Protein AF-A0A7C4NV67-F1 (afdb_monomer_lite)

Organism: Staphylothermus marinus (NCBI:txid2280)

Structure (mmCIF, N/CA/C/O backbone):
data_AF-A0A7C4NV67-F1
#
_entry.id   AF-A0A7C4NV67-F1
#
loop_
_atom_site.group_PDB
_atom_site.id
_atom_site.type_symbol
_atom_site.label_atom_id
_atom_site.label_alt_id
_atom_site.label_comp_id
_atom_site.label_asym_id
_atom_site.label_entity_id
_atom_site.label_seq_id
_atom_site.pdbx_PDB_ins_code
_atom_site.Cartn_x
_atom_site.Cartn_y
_atom_site.Cartn_z
_atom_site.occupancy
_atom_site.B_iso_or_equiv
_atom_site.auth_seq_id
_atom_site.auth_comp_id
_atom_site.auth_asym_id
_atom_site.auth_atom_id
_atom_site.pdbx_PDB_model_num
ATOM 1 N N . VAL A 1 1 ? -11.368 6.774 0.262 1.00 93.19 1 VAL A N 1
ATOM 2 C CA . VAL A 1 1 ? -10.342 7.800 0.552 1.00 93.19 1 VAL A CA 1
ATOM 3 C C . VAL A 1 1 ? -9.133 7.082 1.112 1.00 93.19 1 VAL A C 1
ATOM 5 O O . VAL A 1 1 ? -9.312 6.201 1.942 1.00 93.19 1 VAL A O 1
ATOM 8 N N . ILE A 1 2 ? -7.938 7.400 0.621 1.00 96.12 2 ILE A N 1
ATOM 9 C CA . ILE A 1 2 ? -6.688 6.796 1.093 1.00 96.12 2 ILE A CA 1
ATOM 10 C C . ILE A 1 2 ? -5.909 7.896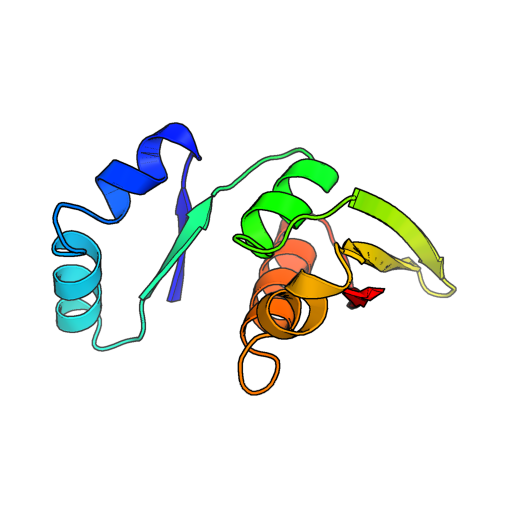 1.804 1.00 96.12 2 ILE A C 1
ATOM 12 O O . ILE A 1 2 ? -5.617 8.919 1.187 1.00 96.12 2 ILE A O 1
ATOM 16 N N . TYR A 1 3 ? -5.606 7.688 3.079 1.00 96.88 3 TYR A N 1
ATOM 17 C CA . TYR A 1 3 ? -4.706 8.541 3.840 1.00 96.88 3 TYR A CA 1
ATOM 18 C C . TYR A 1 3 ? -3.316 7.926 3.821 1.00 96.88 3 TYR A C 1
ATOM 20 O O . TYR A 1 3 ? -3.131 6.760 4.174 1.00 96.88 3 TYR A O 1
ATOM 28 N N . LEU A 1 4 ? -2.357 8.736 3.391 1.00 97.62 4 LEU A N 1
ATOM 29 C CA . LEU A 1 4 ? -0.940 8.427 3.440 1.00 97.62 4 LEU A CA 1
ATOM 30 C C . LEU A 1 4 ? -0.375 9.026 4.723 1.00 97.62 4 LEU A C 1
ATOM 32 O O . LEU A 1 4 ? -0.579 10.211 4.985 1.00 97.62 4 LEU A O 1
ATOM 36 N N . VAL A 1 5 ? 0.274 8.201 5.537 1.00 97.62 5 VAL A N 1
ATOM 37 C CA . VAL A 1 5 ? 0.814 8.602 6.843 1.00 97.62 5 VAL A CA 1
ATOM 38 C C . VAL A 1 5 ? 2.247 8.117 6.997 1.00 97.62 5 VAL A C 1
ATOM 40 O O . VAL A 1 5 ? 2.659 7.169 6.328 1.00 97.62 5 VAL A O 1
ATOM 43 N N . ASP A 1 6 ? 2.999 8.737 7.902 1.00 97.38 6 ASP A N 1
ATOM 44 C CA . ASP A 1 6 ? 4.300 8.209 8.306 1.00 97.38 6 ASP A CA 1
ATOM 45 C C . ASP A 1 6 ? 4.129 6.760 8.819 1.00 97.38 6 ASP A C 1
ATOM 47 O O . ASP A 1 6 ? 3.217 6.510 9.620 1.00 97.38 6 ASP A O 1
ATOM 51 N N . PRO A 1 7 ? 4.954 5.789 8.377 1.00 96.62 7 PRO A N 1
ATOM 52 C CA . PRO A 1 7 ? 4.864 4.400 8.815 1.00 96.62 7 PRO A CA 1
ATOM 53 C C . PRO A 1 7 ? 4.840 4.232 10.337 1.00 96.62 7 PRO A C 1
ATOM 55 O O . PRO A 1 7 ? 4.118 3.370 10.843 1.00 96.62 7 PRO A O 1
ATOM 58 N N . LYS A 1 8 ? 5.549 5.097 11.079 1.00 96.94 8 LYS A N 1
ATOM 59 C CA . LYS A 1 8 ? 5.570 5.074 12.553 1.00 96.94 8 LYS A CA 1
ATOM 60 C C . LYS A 1 8 ? 4.219 5.429 13.180 1.00 96.94 8 LYS A C 1
ATOM 62 O O . LYS A 1 8 ? 3.925 5.027 14.302 1.00 96.94 8 LYS A O 1
ATOM 67 N N . ASP A 1 9 ? 3.384 6.154 12.443 1.00 97.00 9 ASP A N 1
ATOM 68 C CA . ASP A 1 9 ? 2.102 6.671 12.903 1.00 97.00 9 ASP A CA 1
ATOM 69 C C . ASP A 1 9 ? 0.913 5.819 12.437 1.00 97.00 9 ASP A C 1
ATOM 71 O O . ASP A 1 9 ? -0.212 6.092 12.858 1.00 97.00 9 ASP A O 1
ATOM 75 N N . ILE A 1 10 ? 1.120 4.766 11.629 1.00 95.69 10 ILE A N 1
ATOM 76 C CA . ILE A 1 10 ? 0.034 3.902 11.119 1.00 95.69 10 ILE A CA 1
ATOM 77 C C . ILE A 1 10 ? -0.823 3.361 12.266 1.00 95.69 10 ILE A C 1
ATOM 79 O O . ILE A 1 10 ? -2.049 3.458 12.222 1.00 95.69 10 ILE A O 1
ATOM 83 N N . GLY A 1 11 ? -0.197 2.825 13.318 1.00 95.12 11 GLY A N 1
ATOM 84 C CA . GLY A 1 11 ? -0.923 2.276 14.467 1.00 95.12 11 GLY A CA 1
ATOM 85 C C . GLY A 1 11 ? -1.792 3.328 15.163 1.00 95.12 11 GLY A C 1
ATOM 86 O O . GLY A 1 11 ? -2.958 3.074 15.468 1.00 95.12 11 GLY A O 1
ATOM 87 N N . ARG A 1 12 ? -1.257 4.544 15.335 1.00 96.44 12 ARG A N 1
ATOM 88 C CA . ARG A 1 12 ? -1.990 5.681 15.909 1.00 96.44 12 ARG A CA 1
ATOM 89 C C . ARG A 1 12 ? -3.132 6.140 15.000 1.00 96.44 12 ARG A C 1
ATOM 91 O O . ARG A 1 12 ? -4.218 6.418 15.495 1.00 96.44 12 ARG A O 1
ATOM 98 N N . ALA A 1 13 ? -2.903 6.187 13.689 1.00 96.19 13 ALA A N 1
ATOM 99 C CA . ALA A 1 13 ? -3.899 6.566 12.689 1.00 96.19 13 ALA A CA 1
ATOM 100 C C . ALA A 1 13 ? -5.042 5.543 12.572 1.00 96.19 13 ALA A C 1
ATOM 102 O O . ALA A 1 13 ? -6.167 5.913 12.240 1.00 96.19 13 ALA A O 1
ATOM 103 N N . ILE A 1 14 ? -4.773 4.266 12.862 1.00 96.56 14 ILE A N 1
ATOM 104 C CA . ILE A 1 14 ? -5.806 3.227 12.916 1.00 96.56 14 ILE A CA 1
ATOM 105 C C . ILE A 1 14 ? -6.595 3.307 14.233 1.00 96.56 14 ILE A C 1
ATOM 107 O O . ILE A 1 14 ? -7.828 3.227 14.234 1.00 96.56 14 ILE A O 1
ATOM 111 N N . GLY A 1 15 ? -5.887 3.494 15.348 1.00 95.75 15 GLY A N 1
ATOM 112 C CA . GLY A 1 15 ? -6.447 3.511 16.696 1.00 95.75 15 GLY A CA 1
ATOM 113 C C . GLY A 1 15 ? -6.805 2.114 17.232 1.00 95.75 15 GLY A C 1
ATOM 114 O O . GLY A 1 15 ? -6.851 1.133 16.480 1.00 95.75 15 GLY A O 1
ATOM 115 N N . PRO A 1 16 ? -7.076 1.984 18.545 1.00 96.56 16 PRO A N 1
ATOM 116 C CA . PRO A 1 16 ? -7.419 0.704 19.161 1.00 96.56 16 PRO A CA 1
ATOM 117 C C . PRO A 1 16 ? -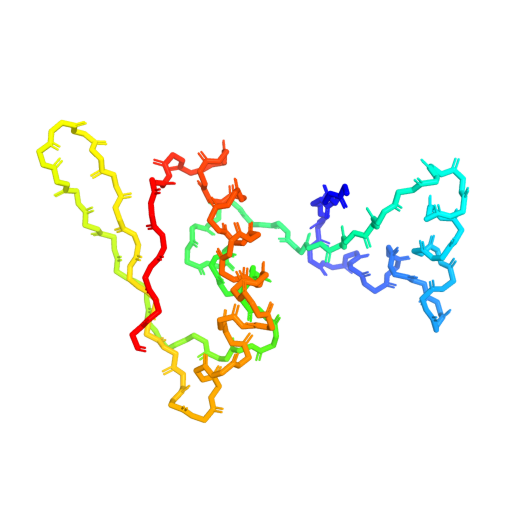8.633 0.064 18.482 1.00 96.56 16 PRO A C 1
ATOM 119 O O . PRO A 1 16 ? -9.694 0.680 18.390 1.00 96.56 16 PRO A O 1
ATOM 122 N N . ARG A 1 17 ? -8.481 -1.179 18.004 1.00 94.62 17 ARG A N 1
ATOM 123 C CA . ARG A 1 17 ? -9.528 -1.909 17.258 1.00 94.62 17 ARG A CA 1
ATOM 124 C C . ARG A 1 17 ? -10.080 -1.134 16.042 1.00 94.62 17 ARG A C 1
ATOM 126 O O . ARG A 1 17 ? -11.216 -1.357 15.641 1.00 94.62 17 ARG A O 1
ATOM 133 N N . GLY A 1 18 ? -9.294 -0.226 15.454 1.00 95.25 18 GLY A N 1
ATOM 134 C CA . GLY A 1 18 ? -9.706 0.558 14.285 1.00 95.25 18 GLY A CA 1
ATOM 135 C C . GLY A 1 18 ? -10.669 1.710 14.586 1.00 95.25 18 GLY A C 1
ATOM 136 O O . GLY A 1 18 ? -11.353 2.176 13.672 1.00 95.25 18 GLY A O 1
ATOM 137 N N . SER A 1 19 ? -10.759 2.160 15.844 1.00 97.12 19 SER A N 1
ATOM 138 C CA . SER A 1 19 ? -11.720 3.184 16.277 1.00 97.12 19 SER A CA 1
ATOM 139 C C . SER A 1 19 ? -11.626 4.486 15.476 1.00 97.12 19 SER A C 1
ATOM 141 O O . SER A 1 19 ? -12.655 5.024 15.069 1.00 97.12 19 SER A O 1
ATOM 143 N N . VAL A 1 20 ? -10.410 4.957 15.185 1.00 96.62 20 VAL A N 1
ATOM 144 C CA . VAL A 1 20 ? -10.179 6.206 14.444 1.00 96.62 20 VAL A CA 1
ATOM 145 C C . VAL A 1 20 ? -10.626 6.057 12.989 1.00 96.62 20 VAL A C 1
ATOM 147 O O . VAL A 1 20 ? -11.341 6.912 12.468 1.00 96.62 20 VAL A O 1
ATOM 150 N N . VAL A 1 21 ? -10.300 4.932 12.339 1.00 95.94 21 VAL A N 1
ATOM 151 C CA . VAL A 1 21 ? -10.758 4.654 10.962 1.00 95.94 21 VAL A CA 1
ATOM 152 C C . VAL A 1 21 ? -12.281 4.576 10.896 1.00 95.94 21 VAL A C 1
ATOM 154 O O . VAL A 1 21 ? -12.878 5.090 9.952 1.00 95.94 21 VAL A O 1
ATOM 157 N N . GLN A 1 22 ? -12.924 3.954 11.890 1.00 96.50 22 GLN A N 1
ATOM 158 C CA . GLN A 1 22 ? -14.382 3.860 11.937 1.00 96.50 22 GLN A CA 1
ATOM 159 C C . GLN A 1 22 ? -15.037 5.232 12.128 1.00 96.50 22 GLN A C 1
ATOM 161 O O . GLN A 1 22 ? -16.019 5.532 11.451 1.00 96.50 22 GLN A O 1
ATOM 166 N N . GLN A 1 23 ? -14.482 6.080 12.997 1.00 96.25 23 GLN A N 1
ATOM 167 C CA . GLN A 1 23 ? -14.947 7.457 13.172 1.00 96.25 23 GLN A CA 1
ATOM 168 C C . GLN A 1 23 ? -14.829 8.259 11.871 1.00 96.25 23 GLN A C 1
ATOM 170 O O . GLN A 1 23 ? -15.804 8.881 11.454 1.00 96.25 23 GLN A O 1
ATOM 175 N N . LEU A 1 24 ? -13.682 8.187 11.184 1.00 96.06 24 LEU A N 1
ATOM 176 C CA . LEU A 1 24 ? -13.476 8.861 9.897 1.00 96.06 24 LEU A CA 1
ATOM 177 C C . LEU A 1 24 ? -14.432 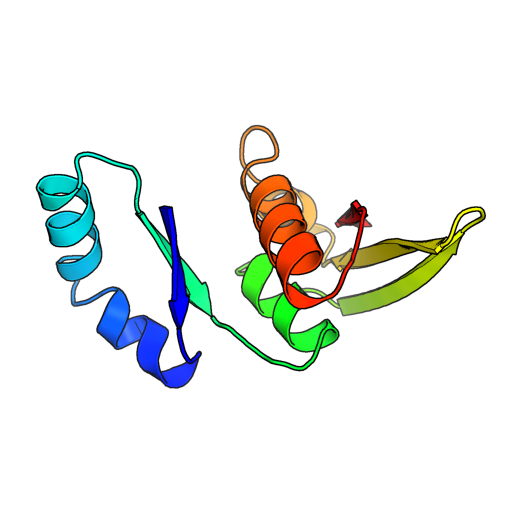8.347 8.816 1.00 96.06 24 LEU A C 1
ATOM 179 O O . LEU A 1 24 ? -14.989 9.143 8.064 1.00 96.06 24 LEU A O 1
ATOM 183 N N . ARG A 1 25 ? -14.656 7.028 8.752 1.00 96.56 25 ARG A N 1
ATOM 184 C CA . ARG A 1 25 ? -15.614 6.418 7.819 1.00 96.56 25 ARG A CA 1
ATOM 185 C C . ARG A 1 25 ? -17.023 6.972 8.030 1.00 96.56 25 ARG A C 1
ATOM 187 O O . ARG A 1 25 ? -17.668 7.344 7.053 1.00 96.56 25 ARG A O 1
ATOM 194 N N . ASN A 1 26 ? -17.471 7.059 9.284 1.00 96.81 26 ASN A N 1
ATOM 195 C CA . ASN A 1 26 ? -18.795 7.576 9.637 1.00 96.81 26 ASN A CA 1
ATOM 196 C C . ASN A 1 26 ? -18.921 9.073 9.328 1.00 96.81 26 ASN A C 1
ATOM 198 O O . ASN A 1 26 ? -19.913 9.496 8.745 1.00 96.81 26 ASN A O 1
ATOM 202 N N . LEU A 1 27 ? -17.901 9.863 9.677 1.00 96.81 27 LEU A N 1
ATOM 203 C CA . LEU A 1 27 ? -17.890 11.310 9.466 1.00 96.81 27 LEU A CA 1
ATOM 204 C C . LEU A 1 27 ? -17.903 11.679 7.976 1.00 96.81 27 LEU A C 1
ATOM 206 O O . LEU A 1 27 ? -18.589 12.611 7.569 1.00 96.81 27 LEU A O 1
ATOM 210 N N . LEU A 1 28 ? -17.134 10.953 7.162 1.00 95.88 28 LEU A N 1
ATOM 211 C CA . LEU A 1 28 ? -16.975 11.240 5.734 1.00 95.88 28 LEU A CA 1
ATOM 212 C C . LEU A 1 28 ? -18.008 10.528 4.855 1.00 95.88 28 LEU A C 1
ATOM 214 O O . LEU A 1 28 ? -18.064 10.806 3.657 1.00 95.88 28 LEU A O 1
ATOM 218 N N . ASN A 1 29 ? -18.765 9.583 5.422 1.00 96.19 29 ASN A N 1
ATOM 219 C CA . ASN A 1 29 ? -19.651 8.664 4.708 1.00 96.19 29 ASN A CA 1
ATOM 220 C C . ASN A 1 29 ? -18.971 8.010 3.485 1.00 96.19 29 ASN A C 1
ATOM 222 O O . ASN A 1 29 ? -19.520 7.943 2.384 1.00 96.19 29 ASN A O 1
ATOM 226 N N . ARG A 1 30 ? -17.707 7.604 3.655 1.00 95.38 30 ARG A N 1
ATOM 227 C CA . ARG A 1 30 ? -16.853 7.030 2.605 1.00 95.38 30 ARG A CA 1
ATOM 228 C C . ARG A 1 30 ? -15.933 5.977 3.194 1.00 95.38 30 ARG A C 1
ATOM 230 O O . ARG A 1 30 ? -15.482 6.113 4.326 1.00 95.38 30 ARG A O 1
ATOM 237 N N . ASP A 1 31 ? -15.562 4.988 2.386 1.00 92.88 31 ASP A N 1
ATOM 238 C CA . ASP A 1 31 ? -14.490 4.060 2.745 1.00 92.88 31 ASP A CA 1
ATOM 239 C C . ASP A 1 31 ? -13.186 4.815 3.022 1.00 92.88 31 ASP A C 1
ATOM 241 O O . ASP A 1 31 ? -12.768 5.668 2.233 1.00 92.88 31 ASP A O 1
ATOM 245 N N . VAL A 1 32 ? -12.534 4.473 4.131 1.00 95.12 32 VAL A N 1
ATOM 246 C CA . VAL A 1 32 ? -11.254 5.038 4.566 1.00 95.12 32 VAL A CA 1
ATOM 247 C C . VAL A 1 32 ? -10.225 3.920 4.642 1.00 95.12 32 VAL A C 1
ATOM 249 O O . VAL A 1 32 ? -10.473 2.880 5.252 1.00 95.12 32 VAL A O 1
ATOM 252 N N . GLU A 1 33 ? -9.072 4.152 4.024 1.00 94.31 33 GLU A N 1
ATOM 253 C CA . GLU A 1 33 ? -7.906 3.274 4.067 1.00 94.31 33 GLU A CA 1
ATOM 254 C C . GLU A 1 33 ? -6.691 4.079 4.536 1.00 94.31 33 GLU A C 1
ATOM 256 O O . GLU A 1 33 ? -6.499 5.213 4.095 1.00 94.31 33 GLU A O 1
ATOM 261 N N . ILE A 1 34 ? -5.880 3.499 5.421 1.00 96.44 34 ILE A N 1
ATOM 262 C CA . ILE A 1 34 ? -4.623 4.081 5.906 1.00 96.44 34 ILE A CA 1
ATOM 263 C C . ILE A 1 34 ? -3.476 3.275 5.299 1.00 96.44 34 ILE A C 1
ATOM 265 O O . ILE A 1 34 ? -3.472 2.048 5.404 1.00 96.44 34 ILE A O 1
ATOM 269 N N . VAL A 1 35 ? -2.522 3.946 4.657 1.00 97.31 35 VAL A N 1
ATOM 270 C CA . VAL A 1 35 ? -1.339 3.314 4.058 1.00 97.31 35 VAL A CA 1
ATOM 271 C C . VAL A 1 35 ? -0.099 4.104 4.467 1.00 97.31 35 VAL A C 1
ATOM 273 O O . VAL A 1 35 ? -0.118 5.334 4.484 1.00 97.31 35 VAL A O 1
ATOM 276 N N . GLY A 1 36 ? 0.979 3.397 4.805 1.00 97.81 36 GLY A N 1
ATOM 277 C CA . GLY A 1 36 ? 2.270 4.027 5.063 1.00 97.81 36 GLY A CA 1
ATOM 278 C C . GLY A 1 36 ? 2.818 4.720 3.820 1.00 97.81 36 GLY A C 1
ATOM 279 O O . GLY A 1 36 ? 2.627 4.245 2.696 1.00 97.81 36 GLY A O 1
ATOM 280 N N . PHE A 1 37 ? 3.518 5.826 4.032 1.00 98.31 37 PHE A N 1
ATOM 281 C CA . PHE A 1 37 ? 4.193 6.560 2.978 1.00 98.31 37 PHE A CA 1
ATOM 282 C C . PHE A 1 37 ? 5.706 6.551 3.158 1.00 98.31 37 PHE A C 1
ATOM 284 O O . PHE A 1 37 ? 6.219 6.782 4.247 1.00 98.31 37 PHE A O 1
ATOM 291 N N . SER A 1 38 ? 6.412 6.325 2.064 1.00 98.25 38 SER A N 1
ATOM 292 C CA . SER A 1 38 ? 7.851 6.475 1.949 1.00 98.25 38 SER A CA 1
ATOM 293 C C . SER A 1 38 ? 8.152 7.201 0.649 1.00 98.25 38 SER A C 1
ATOM 295 O O . SER A 1 38 ? 7.459 7.004 -0.345 1.00 98.25 38 SER A O 1
ATOM 297 N N . GLU A 1 39 ? 9.201 8.018 0.642 1.00 97.88 39 GLU A N 1
ATOM 298 C CA . GLU A 1 39 ? 9.727 8.639 -0.578 1.00 97.88 39 GLU A CA 1
ATOM 299 C C . GLU A 1 39 ? 10.601 7.669 -1.387 1.00 97.88 39 GLU A C 1
ATOM 301 O O . GLU A 1 39 ? 10.914 7.920 -2.550 1.00 97.88 39 GLU A O 1
ATOM 306 N N . ASN A 1 40 ? 10.980 6.529 -0.800 1.00 98.06 40 ASN A N 1
ATOM 307 C CA . ASN A 1 40 ? 11.661 5.460 -1.513 1.00 98.06 40 ASN A CA 1
ATOM 308 C C . ASN A 1 40 ? 10.630 4.586 -2.246 1.00 98.06 40 ASN A C 1
ATOM 310 O O . ASN A 1 40 ? 9.719 4.035 -1.631 1.00 98.06 40 ASN A O 1
ATOM 314 N N . LEU A 1 41 ? 10.791 4.430 -3.564 1.00 97.81 41 LEU A N 1
ATOM 315 C CA . LEU A 1 41 ? 9.857 3.673 -4.404 1.00 97.81 41 LEU A CA 1
ATOM 316 C C . LEU A 1 41 ? 9.726 2.206 -3.980 1.00 97.81 41 LEU A C 1
ATOM 318 O O . LEU A 1 41 ? 8.615 1.686 -3.924 1.00 97.81 41 LEU A O 1
ATOM 322 N N . GLU A 1 42 ? 10.843 1.530 -3.714 1.00 97.94 42 GLU A N 1
ATOM 323 C CA . GLU A 1 42 ? 10.833 0.120 -3.321 1.00 97.94 42 GLU A CA 1
ATOM 324 C C . GLU A 1 42 ? 10.087 -0.064 -1.995 1.00 97.94 42 GLU A C 1
ATOM 326 O O . GLU A 1 42 ? 9.225 -0.938 -1.871 1.00 97.94 42 GLU A O 1
ATOM 331 N N . GLU A 1 43 ? 10.357 0.816 -1.034 1.00 98.12 43 GLU A N 1
ATOM 332 C CA . GLU A 1 43 ? 9.679 0.815 0.256 1.00 98.12 43 GLU A CA 1
ATOM 333 C C . GLU A 1 43 ? 8.190 1.143 0.111 1.00 98.12 43 GLU A C 1
ATOM 335 O O . GLU A 1 43 ? 7.341 0.473 0.698 1.00 98.12 43 GLU A O 1
ATOM 340 N N . GLN A 1 44 ? 7.832 2.106 -0.743 1.00 98.44 44 GLN A N 1
ATOM 341 C CA . GLN A 1 44 ? 6.429 2.410 -0.999 1.00 98.44 44 GLN A CA 1
ATOM 342 C C . GLN A 1 44 ? 5.691 1.225 -1.631 1.00 98.44 44 GLN A C 1
ATOM 344 O O . GLN A 1 44 ? 4.522 0.992 -1.310 1.00 98.44 44 GLN A O 1
ATOM 349 N N . VAL A 1 45 ? 6.335 0.465 -2.521 1.00 98.38 45 VAL A N 1
ATOM 350 C CA . VAL A 1 45 ? 5.749 -0.756 -3.095 1.00 98.38 45 VAL A CA 1
ATOM 351 C C . VAL A 1 45 ? 5.476 -1.779 -1.989 1.00 98.38 45 VAL A C 1
ATOM 353 O O . VAL A 1 45 ? 4.362 -2.306 -1.930 1.00 98.38 45 VAL A O 1
ATOM 356 N N . LYS A 1 46 ? 6.433 -2.000 -1.076 1.00 98.19 46 LYS A N 1
ATOM 357 C CA . LYS A 1 46 ? 6.266 -2.880 0.097 1.00 98.19 46 LYS A CA 1
ATOM 358 C C . LYS A 1 46 ? 5.097 -2.428 0.977 1.00 98.19 46 LYS A C 1
ATOM 360 O O . LYS A 1 46 ? 4.189 -3.215 1.240 1.00 98.19 46 LYS A O 1
ATOM 365 N N . LEU A 1 47 ? 5.054 -1.148 1.349 1.00 98.00 47 LEU A N 1
ATOM 366 C CA . LEU A 1 47 ? 3.981 -0.568 2.168 1.00 98.00 47 LEU A CA 1
ATOM 367 C C . LEU A 1 47 ? 2.603 -0.673 1.496 1.00 98.00 47 LEU A C 1
ATOM 369 O O . LEU A 1 47 ? 1.600 -0.938 2.157 1.00 98.00 47 LEU A O 1
ATOM 373 N N . SER A 1 48 ? 2.537 -0.497 0.175 1.00 97.94 48 SER A N 1
ATOM 374 C CA . SER A 1 48 ? 1.269 -0.507 -0.568 1.00 97.94 48 SER A CA 1
ATOM 375 C C . SER A 1 48 ? 0.681 -1.912 -0.747 1.00 97.94 48 SER A C 1
ATOM 377 O O . SER A 1 48 ? -0.546 -2.049 -0.852 1.00 97.94 48 SER A O 1
ATOM 379 N N . LEU A 1 49 ? 1.546 -2.934 -0.787 1.00 97.94 49 LEU A N 1
ATOM 380 C CA . LEU A 1 49 ? 1.189 -4.348 -0.950 1.00 97.94 49 LEU A CA 1
ATOM 381 C C . LEU A 1 49 ? 1.095 -5.119 0.373 1.00 97.94 49 LEU A C 1
ATOM 383 O O . LEU A 1 49 ? 0.696 -6.283 0.359 1.00 97.94 49 LEU A O 1
ATOM 387 N N . ALA A 1 50 ? 1.400 -4.485 1.508 1.00 95.56 50 ALA A N 1
ATOM 388 C CA . ALA A 1 50 ? 1.276 -5.100 2.823 1.00 95.56 50 ALA A CA 1
ATOM 389 C C . ALA A 1 50 ? -0.120 -5.741 3.022 1.00 95.56 50 ALA A C 1
ATOM 391 O O . ALA A 1 50 ? -1.137 -5.125 2.673 1.00 95.56 50 ALA A O 1
ATOM 392 N N . PRO A 1 51 ? -0.200 -6.968 3.576 1.00 95.94 51 PRO A N 1
ATOM 393 C CA . PRO A 1 51 ? 0.877 -7.729 4.221 1.00 95.94 51 PRO A CA 1
ATOM 394 C C . PRO A 1 51 ? 1.685 -8.652 3.286 1.00 95.94 51 PRO A C 1
ATOM 396 O O . PRO A 1 51 ? 2.451 -9.476 3.779 1.00 95.94 51 PRO A O 1
ATOM 399 N N . ALA A 1 52 ? 1.533 -8.554 1.962 1.00 98.12 52 ALA A N 1
ATOM 400 C CA . ALA A 1 52 ? 2.286 -9.398 1.038 1.00 98.12 52 ALA A CA 1
ATOM 401 C C . ALA A 1 52 ? 3.792 -9.110 1.108 1.00 98.12 52 ALA A C 1
ATOM 403 O O . ALA A 1 52 ? 4.222 -7.958 1.006 1.00 98.12 52 ALA A O 1
ATOM 404 N N . ARG A 1 53 ? 4.606 -10.161 1.230 1.00 97.88 53 ARG A N 1
ATOM 405 C CA . ARG A 1 53 ? 6.067 -10.049 1.239 1.00 97.88 53 ARG A CA 1
ATOM 406 C C . ARG A 1 53 ? 6.574 -9.834 -0.180 1.00 97.88 53 ARG A C 1
ATOM 408 O O . ARG A 1 53 ? 6.533 -10.740 -1.011 1.00 97.88 53 ARG A O 1
ATOM 415 N N . VAL A 1 54 ? 7.071 -8.632 -0.452 1.00 98.25 54 VAL A N 1
ATOM 416 C CA . VAL A 1 54 ? 7.736 -8.288 -1.715 1.00 98.25 54 VAL A CA 1
ATOM 417 C C . VAL A 1 54 ? 9.216 -8.653 -1.606 1.00 98.25 54 VAL A C 1
ATOM 419 O O . VAL A 1 54 ? 9.912 -8.161 -0.720 1.00 98.25 54 VAL A O 1
ATOM 422 N N . LYS A 1 55 ? 9.686 -9.521 -2.501 1.00 97.50 55 LYS A N 1
ATOM 423 C CA . LYS A 1 55 ? 11.077 -9.988 -2.581 1.00 97.50 55 LYS A CA 1
ATOM 424 C C . LYS A 1 55 ? 11.944 -9.075 -3.438 1.00 97.50 55 LYS A C 1
ATOM 426 O O . LYS A 1 55 ? 13.112 -8.885 -3.130 1.00 97.50 55 LYS A O 1
ATOM 431 N N . GLU A 1 56 ? 11.380 -8.531 -4.512 1.00 97.81 56 GLU A N 1
ATOM 432 C CA . GLU A 1 56 ? 12.121 -7.716 -5.472 1.00 97.81 56 GLU A CA 1
ATOM 433 C C . GLU A 1 56 ? 11.197 -6.702 -6.154 1.00 97.81 56 GLU A C 1
ATOM 435 O O . GLU A 1 56 ? 10.025 -6.990 -6.416 1.00 97.81 56 GLU A O 1
ATOM 440 N N . VAL A 1 57 ? 11.734 -5.523 -6.475 1.00 98.12 57 VAL A N 1
ATOM 441 C CA . VAL A 1 57 ? 11.041 -4.475 -7.231 1.00 98.12 57 VAL A CA 1
ATOM 442 C C . VAL A 1 57 ? 11.901 -4.078 -8.427 1.00 98.12 57 VAL A C 1
ATOM 444 O O . VAL A 1 57 ? 13.013 -3.587 -8.262 1.00 98.12 57 VAL A O 1
ATOM 447 N N . LYS A 1 58 ? 11.378 -4.256 -9.645 1.00 97.62 58 LYS A N 1
ATOM 448 C CA . LYS A 1 58 ? 12.038 -3.827 -10.891 1.00 97.62 58 LYS A CA 1
ATOM 449 C C . LYS A 1 58 ? 11.252 -2.719 -11.558 1.00 97.62 58 LYS A C 1
ATOM 451 O O . LYS A 1 58 ? 10.052 -2.861 -11.786 1.00 97.62 58 LYS A O 1
ATOM 456 N N . VAL A 1 59 ? 11.939 -1.647 -11.937 1.00 96.69 59 VAL A N 1
ATOM 457 C CA . VAL A 1 59 ? 11.359 -0.544 -12.708 1.00 96.69 59 VAL A CA 1
ATOM 458 C C . VAL A 1 59 ? 11.810 -0.662 -14.155 1.00 96.69 59 VAL A C 1
ATOM 460 O O . VAL A 1 59 ? 13.002 -0.745 -14.434 1.00 96.69 59 VAL A O 1
ATOM 463 N N . VAL A 1 60 ? 10.857 -0.654 -15.081 1.00 95.69 60 VAL A N 1
ATOM 464 C CA . VAL A 1 60 ? 11.114 -0.723 -16.520 1.00 95.69 60 VAL A CA 1
ATOM 465 C C . VAL A 1 60 ? 10.451 0.463 -17.205 1.00 95.69 60 VAL A C 1
ATOM 467 O O . VAL A 1 60 ? 9.240 0.663 -17.092 1.00 95.69 60 VAL A O 1
ATOM 470 N N . SER A 1 61 ? 11.240 1.225 -17.957 1.00 92.44 61 SER A N 1
ATOM 471 C CA . SER A 1 61 ? 10.743 2.287 -18.835 1.00 92.44 61 SER A CA 1
ATOM 472 C C . SER A 1 61 ? 10.416 1.711 -20.214 1.00 92.44 61 SER A C 1
ATOM 474 O O . SER A 1 61 ? 11.226 0.995 -20.800 1.00 92.44 61 SER A O 1
ATOM 476 N N . ARG A 1 62 ? 9.228 2.013 -20.743 1.00 87.12 62 ARG A N 1
ATOM 477 C CA . ARG A 1 62 ? 8.796 1.642 -22.101 1.00 87.12 62 ARG A CA 1
ATOM 478 C C . ARG A 1 62 ? 8.653 2.873 -22.995 1.00 87.12 62 ARG A C 1
ATOM 480 O O . ARG A 1 62 ? 8.665 4.009 -22.520 1.00 87.12 62 ARG A O 1
ATOM 487 N N . ALA A 1 63 ? 8.479 2.625 -24.295 1.00 82.81 63 ALA A N 1
ATOM 488 C CA . ALA A 1 63 ? 8.193 3.655 -25.289 1.00 82.81 63 ALA A CA 1
ATOM 489 C C . ALA A 1 63 ? 7.065 4.599 -24.824 1.00 82.81 63 ALA A C 1
ATOM 491 O O . ALA A 1 63 ? 6.063 4.160 -24.251 1.00 82.81 63 ALA A O 1
ATOM 492 N N . GLY A 1 64 ? 7.248 5.901 -25.061 1.00 81.12 64 GLY A N 1
ATOM 493 C CA . GLY A 1 64 ? 6.313 6.941 -24.620 1.00 81.12 64 GLY A CA 1
ATOM 494 C C . GLY A 1 64 ? 6.427 7.319 -23.138 1.00 81.12 64 GLY A C 1
ATOM 495 O O . GLY A 1 64 ? 5.429 7.724 -22.551 1.00 81.12 64 GLY A O 1
ATOM 496 N N . ASN A 1 65 ? 7.610 7.165 -22.526 1.00 84.44 65 ASN A N 1
ATOM 497 C CA . ASN A 1 65 ? 7.907 7.528 -21.129 1.00 84.44 65 ASN A CA 1
ATOM 498 C C . ASN A 1 65 ? 7.037 6.827 -20.073 1.00 84.44 65 ASN A C 1
ATOM 500 O O . ASN A 1 65 ? 6.947 7.291 -18.936 1.00 84.44 65 ASN A O 1
ATOM 504 N N . LYS A 1 66 ? 6.422 5.692 -20.426 1.00 92.75 66 LYS A N 1
ATOM 505 C CA . LYS A 1 66 ? 5.625 4.912 -19.478 1.00 92.75 66 LYS A CA 1
ATOM 506 C C . LYS A 1 66 ? 6.531 4.092 -18.569 1.00 92.75 66 LYS A C 1
ATOM 508 O O . LYS A 1 66 ? 7.382 3.351 -19.062 1.00 92.75 66 LYS A O 1
ATOM 513 N N . LYS A 1 67 ? 6.315 4.167 -17.258 1.00 95.75 67 LYS A N 1
ATOM 514 C CA . LYS A 1 67 ? 7.066 3.408 -16.249 1.00 95.75 67 LYS A CA 1
ATOM 515 C C . LYS A 1 67 ? 6.222 2.264 -15.704 1.00 95.75 67 LYS A C 1
ATOM 517 O O . LYS A 1 67 ? 5.099 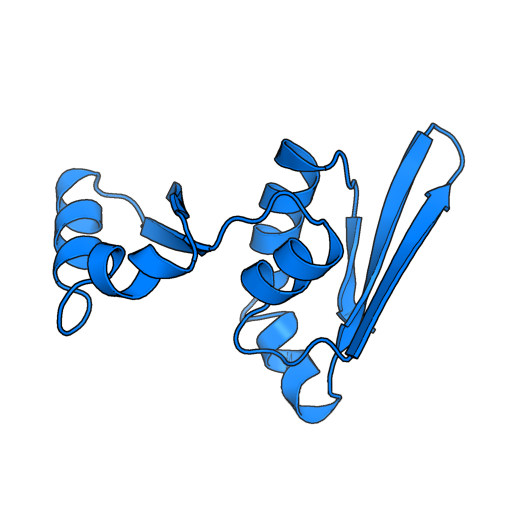2.469 -15.246 1.00 95.75 67 LYS A O 1
ATOM 522 N N . ILE A 1 68 ? 6.768 1.055 -15.732 1.00 97.12 68 ILE A N 1
ATOM 523 C CA . ILE A 1 68 ? 6.135 -0.150 -15.194 1.00 97.12 68 ILE A CA 1
ATOM 524 C C . ILE A 1 68 ? 6.974 -0.660 -14.032 1.00 97.12 68 ILE A C 1
ATOM 526 O O . ILE A 1 68 ? 8.188 -0.801 -14.160 1.00 97.12 68 ILE A O 1
ATOM 530 N N . VAL A 1 69 ? 6.318 -0.966 -12.919 1.00 98.12 69 VAL A N 1
ATOM 531 C CA . VAL A 1 69 ? 6.922 -1.666 -11.788 1.00 98.12 69 VAL A CA 1
ATOM 532 C C . VAL A 1 69 ? 6.505 -3.129 -11.822 1.00 98.12 69 VAL A C 1
ATOM 534 O O . VAL A 1 69 ? 5.317 -3.442 -11.898 1.00 98.12 69 VAL A O 1
ATOM 537 N N . TYR A 1 70 ? 7.486 -4.016 -11.729 1.00 98.25 70 TYR A N 1
ATOM 538 C CA . TYR A 1 70 ? 7.299 -5.436 -11.471 1.00 98.25 70 TYR A CA 1
ATOM 539 C C . TYR A 1 70 ? 7.653 -5.704 -10.013 1.00 98.25 70 TYR A C 1
ATOM 541 O O . TYR A 1 70 ? 8.799 -5.504 -9.614 1.00 98.25 70 TYR A O 1
ATOM 549 N N . ALA A 1 71 ? 6.670 -6.130 -9.226 1.00 98.44 71 ALA A N 1
ATOM 550 C CA . ALA A 1 71 ? 6.866 -6.537 -7.843 1.00 98.44 71 ALA A CA 1
ATOM 551 C C . ALA A 1 71 ? 6.833 -8.064 -7.776 1.00 98.44 71 ALA A C 1
ATOM 553 O O . ALA A 1 71 ? 5.784 -8.670 -8.000 1.00 98.44 71 ALA A O 1
ATOM 554 N N . VAL A 1 72 ? 7.982 -8.673 -7.490 1.00 98.31 72 VAL A N 1
ATOM 555 C CA . VAL A 1 72 ? 8.093 -10.111 -7.234 1.00 98.31 72 VAL A CA 1
ATOM 556 C C . VAL A 1 72 ? 7.687 -10.339 -5.791 1.00 98.31 72 VAL A C 1
ATOM 558 O O . VAL A 1 72 ? 8.333 -9.820 -4.879 1.00 98.31 72 VAL A O 1
ATOM 561 N N . VAL A 1 73 ? 6.613 -11.089 -5.576 1.00 98.31 73 VAL A N 1
ATOM 562 C CA . VAL A 1 73 ? 6.110 -11.385 -4.228 1.00 98.31 73 VAL A CA 1
ATOM 563 C C . VAL A 1 73 ? 6.421 -12.819 -3.835 1.00 98.31 73 VAL A C 1
ATOM 565 O O . VAL A 1 73 ? 6.782 -13.654 -4.666 1.00 98.31 73 VAL A O 1
ATOM 568 N N . ASP A 1 74 ? 6.305 -13.130 -2.547 1.00 98.12 74 ASP A N 1
ATOM 569 C CA . ASP A 1 74 ? 6.277 -14.526 -2.145 1.00 98.12 74 ASP A CA 1
ATOM 570 C C . ASP A 1 74 ? 5.115 -15.253 -2.853 1.00 98.12 74 ASP A C 1
ATOM 572 O O . ASP A 1 74 ? 3.995 -14.733 -2.852 1.00 98.12 74 ASP A O 1
ATOM 576 N N . PRO A 1 75 ? 5.337 -16.438 -3.455 1.00 96.88 75 PRO A N 1
ATOM 577 C CA . PRO A 1 75 ? 4.276 -17.170 -4.142 1.00 96.88 75 PRO A CA 1
ATOM 578 C C . PRO A 1 75 ? 3.045 -17.426 -3.265 1.00 96.88 75 PRO A C 1
ATOM 580 O O . PRO A 1 75 ? 1.921 -17.364 -3.765 1.00 96.88 75 PRO A O 1
ATOM 583 N N . SER A 1 76 ? 3.244 -17.648 -1.959 1.00 97.75 76 SER A N 1
ATOM 584 C CA . SER A 1 76 ? 2.147 -17.828 -0.998 1.00 97.75 76 SER A CA 1
ATOM 585 C C . SER A 1 76 ? 1.325 -16.552 -0.772 1.00 97.75 76 SER A C 1
ATOM 587 O O . SER A 1 76 ? 0.143 -16.629 -0.440 1.00 97.75 76 SER A O 1
ATOM 589 N N . ASP A 1 77 ? 1.902 -15.383 -1.060 1.00 98.12 77 ASP A N 1
ATOM 590 C CA . ASP A 1 77 ? 1.283 -14.074 -0.858 1.00 98.12 77 ASP A CA 1
ATOM 591 C C . ASP A 1 77 ? 0.686 -13.488 -2.154 1.00 98.12 77 ASP A C 1
ATOM 593 O O . ASP A 1 77 ? 0.091 -12.407 -2.144 1.00 98.12 77 ASP A O 1
ATOM 597 N N . LYS A 1 78 ? 0.788 -14.183 -3.296 1.00 96.69 78 LYS A N 1
ATOM 598 C CA . LYS A 1 78 ? 0.325 -13.657 -4.594 1.00 96.69 78 LYS A CA 1
ATOM 599 C C . LYS A 1 78 ? -1.155 -13.265 -4.585 1.00 96.69 78 LYS A C 1
ATOM 601 O O . LYS A 1 78 ? -1.526 -12.217 -5.113 1.00 96.69 78 LYS A O 1
ATOM 606 N N . ALA A 1 79 ? -2.001 -14.065 -3.935 1.00 97.62 79 ALA A N 1
ATOM 607 C CA . ALA A 1 79 ? -3.430 -13.781 -3.819 1.00 97.62 79 ALA A CA 1
ATOM 608 C C . ALA A 1 79 ? -3.714 -12.514 -2.990 1.00 97.62 79 ALA A C 1
ATOM 610 O O . ALA A 1 79 ? -4.539 -11.689 -3.390 1.00 97.62 79 ALA A O 1
ATOM 611 N N . ILE A 1 80 ? -3.014 -12.321 -1.866 1.00 97.44 80 ILE A N 1
ATOM 612 C CA . ILE A 1 80 ? -3.199 -11.141 -1.004 1.00 97.44 80 ILE A CA 1
ATOM 613 C C . ILE A 1 80 ? -2.600 -9.870 -1.626 1.00 97.44 80 ILE A C 1
ATOM 615 O O . ILE A 1 80 ? -3.189 -8.798 -1.484 1.00 97.44 80 ILE A O 1
ATOM 619 N N . ALA A 1 81 ? -1.505 -9.994 -2.388 1.00 97.69 81 ALA A N 1
ATOM 620 C CA . ALA A 1 81 ? -0.897 -8.894 -3.141 1.00 97.69 81 ALA A CA 1
ATOM 621 C C . ALA A 1 81 ? -1.845 -8.339 -4.218 1.00 97.69 81 ALA A C 1
ATOM 623 O O . ALA A 1 81 ? -1.917 -7.129 -4.436 1.00 97.69 81 ALA A O 1
ATOM 624 N N . ILE A 1 82 ? -2.610 -9.217 -4.875 1.00 97.56 82 ILE A N 1
ATOM 625 C CA . ILE A 1 82 ? -3.660 -8.817 -5.822 1.00 97.56 82 ILE A CA 1
ATOM 626 C C . ILE A 1 82 ? -4.861 -8.246 -5.051 1.00 97.56 82 ILE A C 1
ATOM 628 O O . ILE A 1 82 ? -5.364 -7.163 -5.373 1.00 97.56 82 ILE A O 1
ATOM 632 N N . GLY A 1 83 ? -5.286 -8.945 -3.998 1.00 96.44 83 GLY A N 1
ATOM 633 C CA . GLY A 1 83 ? -6.468 -8.623 -3.207 1.00 96.44 83 GLY A CA 1
ATOM 634 C C . GLY A 1 83 ? -7.775 -8.985 -3.917 1.00 96.44 83 GLY A C 1
ATOM 635 O O . GLY A 1 83 ? -7.822 -9.229 -5.124 1.00 96.44 83 GLY A O 1
ATOM 636 N N . ARG A 1 84 ? -8.881 -9.001 -3.165 1.00 95.94 84 ARG A N 1
ATOM 637 C CA . ARG A 1 84 ? -10.213 -9.316 -3.710 1.00 95.94 84 ARG A CA 1
ATOM 638 C C . ARG A 1 84 ? -10.555 -8.355 -4.852 1.00 95.94 84 ARG A C 1
ATOM 640 O O . ARG A 1 84 ? -10.498 -7.140 -4.666 1.00 95.94 84 ARG A O 1
ATOM 647 N N . ASN A 1 85 ? -10.893 -8.900 -6.022 1.00 95.50 85 ASN A N 1
ATOM 648 C CA . ASN A 1 85 ? -11.169 -8.145 -7.252 1.00 95.50 85 ASN A CA 1
ATOM 649 C C . ASN A 1 85 ? -10.041 -7.177 -7.660 1.00 95.50 85 ASN A C 1
ATOM 651 O O . ASN A 1 85 ? -10.300 -6.139 -8.263 1.00 95.50 85 ASN A O 1
ATOM 655 N N . GLY A 1 86 ? -8.791 -7.469 -7.287 1.00 95.94 86 GLY A N 1
ATOM 656 C CA . GLY A 1 86 ? -7.658 -6.598 -7.594 1.00 95.94 86 GLY A CA 1
ATOM 657 C C . GLY A 1 86 ? -7.621 -5.296 -6.785 1.00 95.94 86 GLY A C 1
ATOM 658 O O . GLY A 1 86 ? -6.935 -4.355 -7.192 1.00 95.94 86 GLY A O 1
ATOM 659 N N . ARG A 1 87 ? -8.357 -5.195 -5.665 1.00 95.50 87 ARG A N 1
ATOM 660 C CA . ARG A 1 87 ? -8.428 -3.964 -4.853 1.00 95.50 87 ARG A CA 1
ATOM 661 C C . ARG A 1 87 ? -7.048 -3.515 -4.364 1.00 95.50 87 ARG A C 1
ATOM 663 O O . ARG A 1 87 ? -6.740 -2.328 -4.456 1.00 95.50 87 ARG A O 1
ATOM 670 N N . THR A 1 88 ? -6.211 -4.444 -3.894 1.00 97.00 88 THR A N 1
ATOM 671 C CA . THR A 1 88 ? -4.879 -4.130 -3.350 1.00 97.00 88 THR A CA 1
ATOM 672 C C . THR A 1 88 ? -3.952 -3.599 -4.440 1.00 97.00 88 THR A C 1
ATOM 674 O O . THR A 1 88 ? -3.408 -2.503 -4.300 1.00 97.00 88 THR A O 1
ATOM 677 N N . VAL A 1 89 ? -3.831 -4.314 -5.566 1.00 97.56 89 VAL A N 1
ATOM 678 C CA . VAL A 1 89 ? -2.969 -3.886 -6.683 1.00 97.56 89 VAL A CA 1
ATOM 679 C C . VAL A 1 89 ? -3.459 -2.585 -7.329 1.00 97.56 89 VAL A C 1
ATOM 681 O O . VAL A 1 89 ? -2.646 -1.728 -7.678 1.00 97.56 89 VAL A O 1
ATOM 684 N N . SER A 1 90 ? -4.776 -2.379 -7.427 1.00 97.12 90 SER A N 1
ATOM 685 C CA . SER A 1 90 ? -5.363 -1.137 -7.956 1.00 97.12 90 SER A CA 1
ATOM 686 C C . SER A 1 90 ? -5.043 0.061 -7.064 1.00 97.12 90 SER A C 1
ATOM 688 O O . SER A 1 90 ? -4.607 1.105 -7.552 1.00 97.12 90 SER A O 1
ATOM 690 N N . ARG A 1 91 ? -5.190 -0.100 -5.744 1.00 97.25 91 ARG A N 1
ATOM 691 C CA . ARG A 1 91 ? -4.822 0.923 -4.758 1.00 97.25 91 ARG A CA 1
ATOM 692 C C . ARG A 1 91 ? -3.333 1.246 -4.812 1.00 97.25 91 ARG A C 1
ATOM 694 O O . ARG A 1 91 ? -2.971 2.419 -4.858 1.00 97.25 91 ARG A O 1
ATOM 701 N N . ALA A 1 92 ? -2.479 0.224 -4.824 1.00 98.19 92 ALA A N 1
ATOM 702 C CA . ALA A 1 92 ? -1.036 0.407 -4.923 1.00 98.19 92 ALA A CA 1
ATOM 703 C C . ALA A 1 92 ? -0.665 1.154 -6.214 1.00 98.19 92 ALA A C 1
ATOM 705 O O . ALA A 1 92 ? 0.06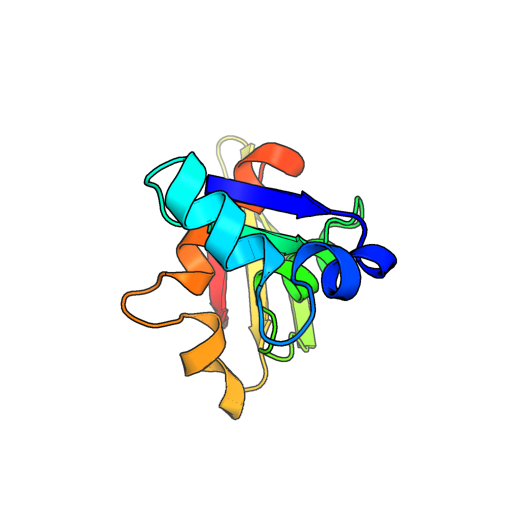9 2.136 -6.168 1.00 98.19 92 ALA A O 1
ATOM 706 N N . THR A 1 93 ? -1.258 0.773 -7.349 1.00 98.12 93 THR A N 1
ATOM 707 C CA . THR A 1 93 ? -1.059 1.467 -8.632 1.00 98.12 93 THR A CA 1
ATOM 708 C C . THR A 1 93 ? -1.456 2.942 -8.548 1.00 98.12 93 THR A C 1
ATOM 710 O O . THR A 1 93 ? -0.721 3.794 -9.036 1.00 98.12 93 THR A O 1
ATOM 713 N N . LEU A 1 94 ? -2.572 3.271 -7.889 1.00 98.00 94 LEU A N 1
ATOM 714 C CA . LEU A 1 94 ? -3.016 4.657 -7.713 1.00 98.00 94 LEU A CA 1
ATOM 715 C C . LEU A 1 94 ? -2.000 5.500 -6.924 1.00 98.00 94 LEU A C 1
ATOM 717 O O . LEU A 1 94 ? -1.691 6.624 -7.325 1.00 98.00 94 LEU A O 1
ATOM 721 N N . ILE A 1 95 ? -1.467 4.959 -5.824 1.00 98.12 95 ILE A N 1
ATOM 722 C CA . ILE A 1 95 ? -0.464 5.639 -4.991 1.00 98.12 95 ILE A CA 1
ATOM 723 C C . ILE A 1 95 ? 0.828 5.847 -5.791 1.00 98.12 95 ILE A C 1
ATOM 725 O O . ILE A 1 95 ? 1.336 6.966 -5.881 1.00 98.12 95 ILE A O 1
ATOM 729 N N . LEU A 1 96 ? 1.326 4.788 -6.435 1.00 98.31 96 LEU A N 1
ATOM 730 C CA . LEU A 1 96 ? 2.567 4.831 -7.209 1.00 98.31 96 LEU A CA 1
ATOM 731 C C . LEU A 1 96 ? 2.458 5.761 -8.424 1.00 98.31 96 LEU A C 1
ATOM 733 O O . LEU A 1 96 ? 3.404 6.483 -8.739 1.00 98.31 96 LEU A O 1
ATOM 737 N N . LYS A 1 97 ? 1.297 5.814 -9.083 1.00 97.56 97 LYS A N 1
ATOM 738 C CA . LYS A 1 97 ? 1.067 6.749 -10.187 1.00 97.56 97 LYS A CA 1
ATOM 739 C C . LYS A 1 97 ? 1.162 8.194 -9.728 1.00 97.56 97 LYS A C 1
ATOM 741 O O . LYS A 1 97 ? 1.812 8.996 -10.393 1.00 97.56 97 LYS A O 1
ATOM 746 N N . ARG A 1 98 ? 0.523 8.518 -8.602 1.00 97.69 98 ARG A N 1
ATOM 747 C CA . ARG A 1 98 ? 0.450 9.886 -8.081 1.00 97.69 98 ARG A CA 1
ATOM 748 C C . ARG A 1 98 ? 1.794 10.396 -7.565 1.00 97.69 98 ARG A C 1
ATOM 750 O O . ARG A 1 98 ? 2.122 11.543 -7.836 1.00 97.69 98 ARG A O 1
ATOM 757 N N . HIS A 1 99 ? 2.540 9.571 -6.834 1.00 97.69 99 HIS A N 1
ATOM 758 C CA . HIS A 1 99 ? 3.743 10.026 -6.125 1.00 97.69 99 HIS A CA 1
ATOM 759 C C . HIS A 1 99 ? 5.055 9.691 -6.847 1.00 97.69 99 HIS A C 1
ATOM 761 O O . HIS A 1 99 ? 6.052 10.366 -6.630 1.00 97.69 99 HIS A O 1
ATOM 767 N N . PHE A 1 100 ? 5.057 8.694 -7.738 1.00 97.06 100 PHE A N 1
ATOM 768 C CA . PHE A 1 100 ? 6.272 8.201 -8.404 1.00 97.06 100 PHE A CA 1
ATOM 769 C C . PHE A 1 100 ? 6.178 8.208 -9.935 1.00 97.06 100 PHE A C 1
ATOM 771 O O . PHE A 1 100 ? 7.133 7.848 -10.628 1.00 97.06 100 PHE A O 1
ATOM 778 N N . GLY A 1 101 ? 5.023 8.590 -10.490 1.00 96.19 101 GLY A N 1
ATOM 779 C CA . GLY A 1 101 ? 4.789 8.584 -11.932 1.00 96.19 101 GLY A CA 1
ATOM 780 C C . GLY A 1 101 ? 4.766 7.183 -12.550 1.00 96.19 101 GLY A C 1
ATOM 781 O O . GLY A 1 101 ? 4.997 7.055 -13.749 1.00 96.19 101 GLY A O 1
ATOM 782 N N . ILE A 1 102 ? 4.504 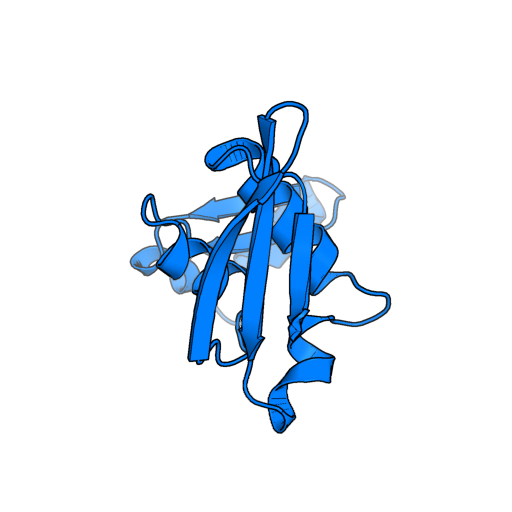6.133 -11.764 1.00 97.38 102 ILE A N 1
ATOM 783 C CA . ILE A 1 102 ? 4.423 4.752 -12.261 1.00 97.38 102 ILE A CA 1
ATOM 784 C C . ILE A 1 102 ? 3.062 4.499 -12.912 1.00 97.38 102 ILE A C 1
ATOM 786 O O . ILE A 1 102 ? 2.024 4.640 -12.276 1.00 97.38 102 ILE A O 1
ATOM 790 N N . ASP A 1 103 ? 3.053 4.088 -14.175 1.00 96.50 103 ASP A N 1
ATOM 791 C CA . ASP A 1 103 ? 1.832 3.834 -14.945 1.00 96.50 103 ASP A CA 1
ATOM 792 C C . ASP A 1 103 ? 1.167 2.508 -14.606 1.00 96.50 103 ASP A C 1
ATOM 794 O O . ASP A 1 103 ? -0.054 2.380 -14.703 1.00 96.50 103 ASP A O 1
ATOM 798 N N . ARG A 1 104 ? 1.967 1.498 -14.258 1.00 96.12 104 ARG A N 1
ATOM 799 C CA . ARG A 1 104 ? 1.457 0.151 -14.019 1.00 96.12 104 ARG A CA 1
ATOM 800 C C . ARG A 1 104 ? 2.279 -0.587 -12.980 1.00 96.12 104 ARG A C 1
ATOM 802 O O . ARG A 1 104 ? 3.505 -0.550 -13.025 1.00 96.12 104 ARG A O 1
ATOM 809 N N . LEU A 1 105 ? 1.585 -1.315 -12.115 1.00 98.06 105 LEU A N 1
ATOM 810 C CA . LEU A 1 105 ? 2.158 -2.307 -11.217 1.00 98.06 105 LEU A CA 1
ATOM 811 C C . LEU A 1 105 ? 1.760 -3.707 -11.696 1.00 98.06 105 LEU A C 1
ATOM 813 O O . LEU A 1 105 ? 0.586 -3.961 -11.967 1.00 98.06 105 LEU A O 1
ATOM 817 N N . ILE A 1 106 ? 2.733 -4.606 -11.817 1.00 97.75 106 ILE A N 1
ATOM 818 C CA . ILE A 1 106 ? 2.532 -6.010 -12.184 1.00 97.75 106 ILE A CA 1
ATOM 819 C C . ILE A 1 106 ? 3.068 -6.877 -11.048 1.00 97.75 106 ILE A C 1
ATOM 821 O O . ILE A 1 106 ? 4.229 -6.747 -10.665 1.00 97.75 106 ILE A O 1
ATOM 825 N N . ILE A 1 107 ? 2.213 -7.757 -10.527 1.00 97.94 107 ILE A N 1
ATOM 826 C CA . ILE A 1 107 ? 2.587 -8.744 -9.512 1.00 97.94 107 ILE A CA 1
ATOM 827 C C . ILE A 1 107 ? 3.118 -9.986 -10.224 1.00 97.94 107 ILE A C 1
ATOM 829 O O . ILE A 1 107 ? 2.403 -10.583 -11.036 1.00 97.94 107 ILE A O 1
ATOM 833 N N . VAL A 1 108 ? 4.365 -10.346 -9.926 1.00 94.75 108 VAL A N 1
ATOM 834 C CA . VAL A 1 108 ? 5.057 -11.524 -10.466 1.00 94.75 108 VAL A CA 1
ATOM 835 C C . VAL A 1 108 ? 5.033 -12.631 -9.428 1.00 94.75 108 VAL A C 1
ATOM 837 O O . VAL A 1 108 ? 5.486 -12.377 -8.292 1.00 94.75 108 VAL A O 1
#

Secondary structure (DSSP, 8-state):
-EEEE-GGGHHHHH-GGGHHHHHHHHHHTS--EEEE--SSHHHHHHHHHTTS-EEEEEEEEETTTEEEEEEEE-GGGHHHHH-GGGHHHHHHHHHHHHHH---EEEE-

Foldseek 3Di:
DEDEDAPVCQDVCCDDVSVNQVVVCVVVVDHYHYWYDDLDPVVLLPRLQPPWAFPDWDWDADPPRAIEIETETDPVCLDSSCDDVSPSLVRSCVVCCVNPVHNHYHYD

Sequence (108 aa):
VIYLVDPKDIGRAIGPRGSVVQQLRNLLNRDVEIVGFSENLEEQVKLSLAPARVKEVKVVSRAGNKKIVYAVVDPSDKAIAIGRNGRTVSRATLILKRHFGIDRLIIV

InterPro domains:
  IPR009019 K homology domain superfamily, prokaryotic type [SSF54814] (2-39)
  IPR009019 K homology domain superfamily, prokaryotic type [SSF54814] (44-103)
  IPR010212 Probable transcription termination protein NusA, archaeal [TIGR01952] (1-107)
  IPR015946 K homology domain-like, alpha/beta [G3DSA:3.30.300.20] (1-38)
  IPR015946 K homology domain-like, alpha/beta [G3DSA:3.30.300.20] (40-108)
  IPR030842 Transcription factor NusA, prokaryotes [PTHR22648] (6-103)
  IPR058582 NusA-like, second KH domain [PF26594] (42-100)

Radius of gyration: 14.53 Å; chains: 1; bounding box: 32×29×44 Å

pLDDT: mean 96.41, std 2.8, range [81.12, 98.44]